Protein AF-X1HP23-F1 (afdb_monomer)

InterPro domains:
  IPR009019 K homology domain superfamily, prokaryotic type [SSF54814] (11-43)
  IPR009019 K homology domain superfamily, prokaryotic type [SSF54814] (58-124)
  IPR015946 K homology domain-like, alpha/beta [G3DSA:3.30.300.20] (1-47)
  IPR015946 K homology domain-like, alpha/beta [G3DSA:3.30.300.20] (55-132)
  IPR025249 Transcription factor NusA, first KH domain [PF13184] (58-130)
  IPR030842 Transcription factor NusA, prokaryotes [PTHR22648] (56-144)
  IPR058582 NusA-like, second KH domain [PF26594] (2-46)

Foldseek 3Di:
DAAEDEAEDADVVVVDVCCDDVSVNVVVVCVVVVHHYHYYYPVRVVVVVVPPPPDDPVRVLLVLLLVLQVCCVVQQKDFPDKDDDQLEEIETEIEGPVNPDWPQCSCCDPVSRSQVSSCVVRNYGYHYFYDDPDPVNRVCRVVVCVPPDPDDDDDPPPPPPD

Structure (mmCIF, N/CA/C/O backbone):
data_AF-X1HP23-F1
#
_entry.id   AF-X1HP23-F1
#
loop_
_atom_site.group_PDB
_atom_site.id
_atom_site.type_symbol
_atom_site.label_atom_id
_atom_site.label_alt_id
_atom_site.label_comp_id
_atom_site.label_asym_id
_atom_site.label_entity_id
_atom_site.label_seq_id
_atom_site.pdbx_PDB_ins_code
_atom_site.Cartn_x
_atom_site.Cartn_y
_atom_site.Cartn_z
_atom_site.occupancy
_atom_site.B_iso_or_equiv
_atom_site.auth_seq_id
_atom_site.auth_comp_id
_atom_site.auth_asym_id
_atom_site.auth_atom_id
_atom_site.pdbx_PDB_model_num
ATOM 1 N N . LYS A 1 1 ? -2.755 5.985 -23.320 1.00 62.72 1 LYS A N 1
ATOM 2 C CA . LYS A 1 1 ? -1.345 5.522 -23.242 1.00 62.72 1 LYS A CA 1
ATOM 3 C C . LYS A 1 1 ? -1.322 4.051 -23.648 1.00 62.72 1 LYS A C 1
ATOM 5 O O . LYS A 1 1 ? -2.156 3.321 -23.128 1.00 62.72 1 LYS A O 1
ATOM 10 N N . LYS A 1 2 ? -0.471 3.633 -24.596 1.00 74.56 2 LYS A N 1
ATOM 11 C CA . LYS A 1 2 ? -0.319 2.206 -24.937 1.00 74.56 2 LYS A CA 1
ATOM 12 C C . LYS A 1 2 ? 0.335 1.475 -23.760 1.00 74.56 2 LYS A C 1
ATOM 14 O O . LYS A 1 2 ? 1.172 2.063 -23.076 1.00 74.56 2 LYS A O 1
ATOM 19 N N . LYS A 1 3 ? -0.074 0.233 -23.492 1.00 85.31 3 LYS A N 1
ATOM 20 C CA . LYS A 1 3 ? 0.536 -0.601 -22.447 1.00 85.31 3 LYS A CA 1
ATOM 21 C C . LYS A 1 3 ? 1.886 -1.107 -22.962 1.00 85.31 3 LYS A C 1
ATOM 23 O O . LYS A 1 3 ? 1.945 -1.633 -24.072 1.00 85.31 3 LYS A O 1
ATOM 28 N N . LYS A 1 4 ? 2.947 -0.911 -22.175 1.00 90.31 4 LYS A N 1
ATOM 29 C CA . LYS A 1 4 ? 4.318 -1.282 -22.539 1.00 90.31 4 LYS A CA 1
ATOM 30 C C . LYS A 1 4 ? 4.614 -2.734 -22.153 1.00 90.31 4 LYS A C 1
ATOM 32 O O . LYS A 1 4 ? 4.218 -3.158 -21.066 1.00 90.31 4 LYS A O 1
ATOM 37 N N . VAL A 1 5 ? 5.266 -3.485 -23.037 1.00 91.75 5 VAL A N 1
ATOM 38 C CA . VAL A 1 5 ? 5.608 -4.904 -22.863 1.00 91.75 5 VAL A CA 1
ATOM 39 C C . VAL A 1 5 ? 7.042 -5.149 -23.321 1.00 91.75 5 VAL A C 1
ATOM 41 O O . VAL A 1 5 ? 7.430 -4.727 -24.406 1.00 91.75 5 VAL A O 1
ATOM 44 N N . ASN A 1 6 ? 7.804 -5.873 -22.502 1.00 91.31 6 ASN A N 1
ATOM 45 C CA . ASN A 1 6 ? 9.182 -6.250 -22.794 1.00 91.31 6 ASN A CA 1
ATOM 46 C C . ASN A 1 6 ? 9.242 -7.750 -23.120 1.00 91.31 6 ASN A C 1
ATOM 48 O O . ASN A 1 6 ? 8.771 -8.565 -22.324 1.00 91.31 6 ASN A O 1
ATOM 52 N N . ILE A 1 7 ? 9.820 -8.109 -24.264 1.00 92.56 7 ILE A N 1
ATOM 53 C CA . ILE A 1 7 ? 10.056 -9.495 -24.688 1.00 92.56 7 ILE A CA 1
ATOM 54 C C . ILE A 1 7 ? 11.542 -9.794 -24.513 1.00 92.56 7 ILE A C 1
ATOM 56 O O . ILE A 1 7 ? 12.379 -9.067 -25.042 1.00 92.56 7 ILE A O 1
ATOM 60 N N . VAL A 1 8 ? 11.866 -10.854 -23.773 1.00 92.69 8 VAL A N 1
ATOM 61 C CA . VAL A 1 8 ? 13.254 -11.254 -23.513 1.00 92.69 8 VAL A CA 1
ATOM 62 C C . VAL A 1 8 ? 13.644 -12.397 -24.446 1.00 92.69 8 VAL A C 1
ATOM 64 O O . VAL A 1 8 ? 12.920 -13.385 -24.542 1.00 92.69 8 VAL A O 1
ATOM 67 N N . VAL A 1 9 ? 14.782 -12.256 -25.121 1.00 94.06 9 VAL A N 1
ATOM 68 C CA . VAL A 1 9 ? 15.367 -13.253 -26.029 1.00 94.06 9 VAL A CA 1
ATOM 69 C C . VAL A 1 9 ? 16.774 -13.642 -25.577 1.00 94.06 9 VAL A C 1
ATOM 71 O O . VAL A 1 9 ? 17.428 -12.887 -24.858 1.00 94.06 9 VAL A O 1
ATOM 74 N N . GLU A 1 10 ? 17.243 -14.818 -25.994 1.00 91.88 10 GLU A N 1
ATOM 75 C CA . GLU A 1 10 ? 18.532 -15.377 -25.561 1.00 91.88 10 GLU A CA 1
ATOM 76 C C . GLU A 1 10 ? 19.720 -14.515 -26.009 1.00 91.88 10 GLU A C 1
ATOM 78 O O . GLU A 1 10 ? 20.579 -14.145 -25.205 1.00 91.88 10 GLU A O 1
ATOM 83 N N . ASP A 1 11 ? 19.727 -14.124 -27.280 1.00 92.56 11 ASP A N 1
ATOM 84 C CA . ASP A 1 11 ? 20.864 -13.488 -27.935 1.00 92.56 11 ASP A CA 1
ATOM 85 C C . ASP A 1 11 ? 20.444 -12.334 -28.874 1.00 92.56 11 ASP A C 1
ATOM 87 O O . ASP A 1 11 ? 19.263 -12.025 -29.068 1.00 92.56 11 ASP A O 1
ATOM 91 N N . ARG A 1 12 ? 21.439 -11.651 -29.455 1.00 90.44 12 ARG A N 1
ATOM 92 C CA . ARG A 1 12 ? 21.225 -10.492 -30.342 1.00 90.44 12 ARG A CA 1
ATOM 93 C C . ARG A 1 12 ? 20.698 -10.863 -31.731 1.00 90.44 12 ARG A C 1
ATOM 95 O O . ARG A 1 12 ? 20.060 -10.023 -32.361 1.00 90.44 12 ARG A O 1
ATOM 102 N N . GLU A 1 13 ? 20.959 -12.069 -32.218 1.00 92.31 13 GLU A N 1
ATOM 103 C CA . GLU A 1 13 ? 20.462 -12.556 -33.510 1.00 92.31 13 GLU A CA 1
ATOM 104 C C . GLU A 1 13 ? 18.958 -12.819 -33.423 1.00 92.31 13 GLU A C 1
ATOM 106 O O . GLU A 1 13 ? 18.186 -12.287 -34.225 1.00 92.31 13 GLU A O 1
ATOM 111 N N . SER A 1 14 ? 18.533 -13.522 -32.371 1.00 92.06 14 SER A N 1
ATOM 112 C CA . SER A 1 14 ? 17.128 -13.714 -32.009 1.00 92.06 14 SER A CA 1
ATOM 113 C C . SER A 1 14 ? 16.401 -12.371 -31.866 1.00 92.06 14 SER A C 1
ATOM 115 O O . SER A 1 14 ? 15.287 -12.201 -32.372 1.00 92.06 14 SER A O 1
ATOM 117 N N . ALA A 1 15 ? 17.057 -11.372 -31.259 1.00 91.31 15 ALA A N 1
ATOM 118 C CA . ALA A 1 15 ? 16.520 -10.014 -31.173 1.00 91.31 15 ALA A CA 1
ATOM 119 C C . ALA A 1 15 ? 16.344 -9.374 -32.558 1.00 91.31 15 ALA A C 1
ATOM 121 O O . ALA A 1 15 ? 15.285 -8.822 -32.850 1.00 91.31 15 ALA A O 1
ATOM 122 N N . ALA A 1 16 ? 17.349 -9.464 -33.432 1.00 92.12 16 ALA A N 1
ATOM 123 C CA . ALA A 1 16 ? 17.309 -8.871 -34.767 1.00 92.12 16 ALA A CA 1
ATOM 124 C C . ALA A 1 16 ? 16.202 -9.474 -35.649 1.00 92.12 16 ALA A C 1
ATOM 126 O O . ALA A 1 16 ? 15.495 -8.734 -36.339 1.00 92.12 16 ALA A O 1
ATOM 127 N N . ILE A 1 17 ? 16.010 -10.796 -35.590 1.00 93.69 17 ILE A N 1
ATOM 128 C CA . ILE A 1 17 ? 14.937 -11.499 -36.310 1.00 93.69 17 ILE A CA 1
ATOM 129 C C . ILE A 1 17 ? 13.565 -11.024 -35.815 1.00 93.69 17 ILE A C 1
ATOM 131 O O . ILE A 1 17 ? 12.688 -10.687 -36.617 1.00 93.69 17 ILE A O 1
ATOM 135 N N . ALA A 1 18 ? 13.388 -10.942 -34.496 1.00 91.00 18 ALA A N 1
ATOM 136 C CA . ALA A 1 18 ? 12.131 -10.528 -33.885 1.00 91.00 18 ALA A CA 1
ATOM 137 C C . ALA A 1 18 ? 11.816 -9.032 -34.116 1.00 91.00 18 ALA A C 1
ATOM 139 O O . ALA A 1 18 ? 10.664 -8.683 -34.379 1.00 91.00 18 ALA A O 1
ATOM 140 N N . ILE A 1 19 ? 12.826 -8.151 -34.111 1.00 93.38 19 ILE A N 1
ATOM 141 C CA . ILE A 1 19 ? 12.693 -6.728 -34.483 1.00 93.38 19 ILE A CA 1
ATOM 142 C C . ILE A 1 19 ? 12.304 -6.598 -35.966 1.00 93.38 19 ILE A C 1
ATOM 144 O O . ILE A 1 19 ? 11.442 -5.789 -36.336 1.00 93.38 19 ILE A O 1
ATOM 148 N N . GLY A 1 20 ? 12.918 -7.423 -36.816 1.00 90.75 20 GLY A N 1
ATOM 149 C CA . GLY A 1 20 ? 12.776 -7.387 -38.266 1.00 90.75 20 GLY A CA 1
ATOM 150 C C . GLY A 1 20 ? 13.517 -6.211 -38.909 1.00 90.75 20 GLY A C 1
ATOM 151 O O . GLY A 1 20 ? 13.976 -5.272 -38.253 1.00 90.75 20 GLY A O 1
ATOM 152 N N . SER A 1 21 ? 13.618 -6.222 -40.238 1.00 91.50 21 SER A N 1
ATOM 153 C CA . SER A 1 21 ? 14.269 -5.142 -40.987 1.00 91.50 21 SER A CA 1
ATOM 154 C C . SER A 1 21 ? 13.610 -3.794 -40.677 1.00 91.50 21 SER A C 1
ATOM 156 O O . SER A 1 21 ? 12.406 -3.638 -40.881 1.00 91.50 21 SER A O 1
ATOM 158 N N . LYS A 1 22 ? 14.388 -2.818 -40.193 1.00 88.12 22 LYS A N 1
ATOM 159 C CA . LYS A 1 22 ? 13.906 -1.478 -39.799 1.00 88.12 22 LYS A CA 1
ATOM 160 C C . LYS A 1 22 ? 12.791 -1.485 -38.733 1.00 88.12 22 LYS A C 1
ATOM 162 O O . LYS A 1 22 ? 12.013 -0.535 -38.672 1.00 88.12 22 LYS A O 1
ATOM 167 N N . GLY A 1 23 ? 12.675 -2.539 -37.919 1.00 89.38 23 GLY A N 1
ATOM 168 C CA . GLY A 1 23 ? 11.642 -2.620 -36.878 1.00 89.38 23 GLY A CA 1
ATOM 169 C C . GLY A 1 23 ? 10.225 -2.867 -37.407 1.00 89.38 23 GLY A C 1
ATOM 170 O O . GLY A 1 23 ? 9.250 -2.613 -36.697 1.00 89.38 23 GLY A O 1
ATOM 171 N N . ILE A 1 24 ? 10.080 -3.316 -38.662 1.00 94.12 24 ILE A N 1
ATOM 172 C CA . ILE A 1 24 ? 8.769 -3.524 -39.300 1.00 94.12 24 ILE A CA 1
ATOM 173 C C . ILE A 1 24 ? 7.932 -4.547 -38.525 1.00 94.12 24 ILE A C 1
ATOM 175 O O . ILE A 1 24 ? 6.740 -4.312 -38.327 1.00 94.12 24 ILE A O 1
ATOM 179 N N . ASN A 1 25 ? 8.546 -5.628 -38.036 1.00 92.62 25 ASN A N 1
ATOM 180 C CA . ASN A 1 25 ? 7.824 -6.658 -37.291 1.00 92.62 25 ASN A CA 1
ATOM 181 C C . ASN A 1 25 ? 7.227 -6.072 -36.006 1.00 92.62 25 ASN A C 1
ATOM 183 O O . ASN A 1 25 ? 6.029 -6.213 -35.773 1.00 92.62 25 ASN A O 1
ATOM 187 N N . ILE A 1 26 ? 8.004 -5.299 -35.239 1.00 94.12 26 ILE A N 1
ATOM 188 C CA . ILE A 1 26 ? 7.500 -4.601 -34.043 1.00 94.12 26 ILE A CA 1
ATOM 189 C C . ILE A 1 26 ? 6.369 -3.636 -34.402 1.00 94.12 26 ILE A C 1
ATOM 191 O O . ILE A 1 26 ? 5.348 -3.599 -33.715 1.00 94.12 26 ILE A O 1
ATOM 195 N N . LYS A 1 27 ? 6.520 -2.861 -35.483 1.00 92.69 27 LYS A N 1
ATOM 196 C CA . LYS A 1 27 ? 5.517 -1.870 -35.894 1.00 92.69 27 LYS A CA 1
ATOM 197 C C . LYS A 1 27 ? 4.175 -2.522 -36.229 1.00 92.69 27 LYS A C 1
ATOM 199 O O . LYS A 1 27 ? 3.141 -2.031 -35.779 1.00 92.69 27 LYS A O 1
ATOM 204 N N . LEU A 1 28 ? 4.194 -3.624 -36.978 1.00 94.31 28 LEU A N 1
ATOM 205 C CA . LEU A 1 28 ? 2.990 -4.379 -37.333 1.00 94.31 28 LEU A CA 1
ATOM 206 C C . LEU A 1 28 ? 2.345 -5.006 -36.093 1.00 94.31 28 LEU A C 1
ATOM 208 O O . LEU A 1 28 ? 1.144 -4.845 -35.875 1.00 94.31 28 LEU A O 1
ATOM 212 N N . VAL A 1 29 ? 3.137 -5.642 -35.226 1.00 94.75 29 VAL A N 1
ATOM 213 C CA . VAL A 1 29 ? 2.616 -6.246 -33.991 1.00 94.75 29 VAL A CA 1
ATOM 214 C C . VAL A 1 29 ? 2.050 -5.174 -33.051 1.00 94.75 29 VAL A C 1
ATOM 216 O O . VAL A 1 29 ? 0.983 -5.375 -32.473 1.00 94.75 29 VAL A O 1
ATOM 219 N N . SER A 1 30 ? 2.679 -3.999 -32.943 1.00 94.81 30 SER A N 1
ATOM 220 C CA . SER A 1 30 ? 2.161 -2.861 -32.165 1.00 94.81 30 SER A CA 1
ATOM 221 C C . SER A 1 30 ? 0.823 -2.336 -32.698 1.00 94.81 30 SER A C 1
ATOM 223 O O . SER A 1 30 ? -0.027 -1.907 -31.916 1.00 94.81 30 SER A O 1
ATOM 225 N N . GLN A 1 31 ? 0.610 -2.357 -34.018 1.00 93.06 31 GLN A N 1
ATOM 226 C CA . GLN A 1 31 ? -0.668 -1.969 -34.627 1.00 93.06 31 GLN A CA 1
ATOM 227 C C . GLN A 1 31 ? -1.770 -2.994 -34.349 1.00 93.06 31 GLN A C 1
ATOM 229 O O . GLN A 1 31 ? -2.886 -2.597 -34.029 1.00 93.06 31 GLN A O 1
ATOM 234 N N . ILE A 1 32 ? -1.449 -4.289 -34.420 1.00 95.19 32 ILE A N 1
ATOM 235 C CA . ILE A 1 32 ? -2.405 -5.380 -34.182 1.00 95.19 32 ILE A CA 1
ATOM 236 C C . ILE A 1 32 ? -2.788 -5.468 -32.700 1.00 95.19 32 ILE A C 1
ATOM 238 O O . ILE A 1 32 ? -3.957 -5.618 -32.362 1.00 95.19 32 ILE A O 1
ATOM 242 N N . THR A 1 33 ? -1.804 -5.375 -31.807 1.00 93.12 33 THR A N 1
ATOM 243 C CA . THR A 1 33 ? -2.003 -5.594 -30.365 1.00 93.12 33 THR A CA 1
ATOM 244 C C . THR A 1 33 ? -2.331 -4.317 -29.595 1.00 93.12 33 THR A C 1
ATOM 246 O O . THR A 1 33 ? -2.808 -4.380 -28.465 1.00 93.12 33 THR A O 1
ATOM 249 N N . GLY A 1 34 ? -2.045 -3.144 -30.168 1.00 93.00 34 GLY A N 1
ATOM 250 C CA . GLY A 1 34 ? -2.149 -1.862 -29.469 1.00 93.00 34 GLY A CA 1
ATOM 251 C C . GLY A 1 34 ? -1.094 -1.658 -28.372 1.00 93.00 34 GLY A C 1
ATOM 252 O O . GLY A 1 34 ? -1.196 -0.699 -27.602 1.00 93.00 34 GLY A O 1
ATOM 253 N N . LEU A 1 35 ? -0.087 -2.531 -28.288 1.00 93.25 35 LEU A N 1
ATOM 254 C CA . LEU A 1 35 ? 0.967 -2.495 -27.273 1.00 93.25 35 LEU A CA 1
ATOM 255 C C . LEU A 1 35 ? 2.199 -1.731 -27.764 1.00 93.25 35 LEU A C 1
ATOM 257 O O . LEU A 1 35 ? 2.421 -1.573 -28.966 1.00 93.25 35 LEU A O 1
ATOM 261 N N . ASP A 1 36 ? 2.992 -1.245 -26.818 1.00 90.88 36 ASP A N 1
ATOM 262 C CA . ASP A 1 36 ? 4.334 -0.717 -27.067 1.00 90.88 36 ASP A CA 1
ATOM 263 C C . ASP A 1 36 ? 5.349 -1.807 -26.699 1.00 90.88 36 ASP A C 1
ATOM 265 O O . ASP A 1 36 ? 5.359 -2.250 -25.551 1.00 90.88 36 ASP A O 1
ATOM 269 N N . ILE A 1 37 ? 6.099 -2.322 -27.676 1.00 93.12 37 ILE A N 1
ATOM 270 C CA . ILE A 1 37 ? 6.844 -3.586 -27.556 1.00 93.12 37 ILE A CA 1
ATOM 271 C C . ILE A 1 37 ? 8.339 -3.318 -27.698 1.00 93.12 37 ILE A C 1
ATOM 273 O O . ILE A 1 37 ? 8.777 -2.877 -28.758 1.00 93.12 37 ILE A O 1
ATOM 277 N N . ASP A 1 38 ? 9.103 -3.666 -26.664 1.00 91.75 38 ASP A N 1
ATOM 278 C CA . ASP A 1 38 ? 10.568 -3.647 -26.669 1.00 91.75 38 ASP A CA 1
ATOM 279 C C . ASP A 1 38 ? 11.116 -5.081 -26.614 1.00 91.75 38 ASP A C 1
ATOM 281 O O . ASP A 1 38 ? 10.656 -5.901 -25.816 1.00 91.75 38 ASP A O 1
ATOM 285 N N . ILE A 1 39 ? 12.113 -5.388 -27.449 1.00 92.19 39 ILE A N 1
ATOM 286 C CA . ILE A 1 39 ? 12.828 -6.673 -27.435 1.00 92.19 39 ILE A CA 1
ATOM 287 C C . ILE A 1 39 ? 14.182 -6.468 -26.756 1.00 92.19 39 ILE A C 1
ATOM 289 O 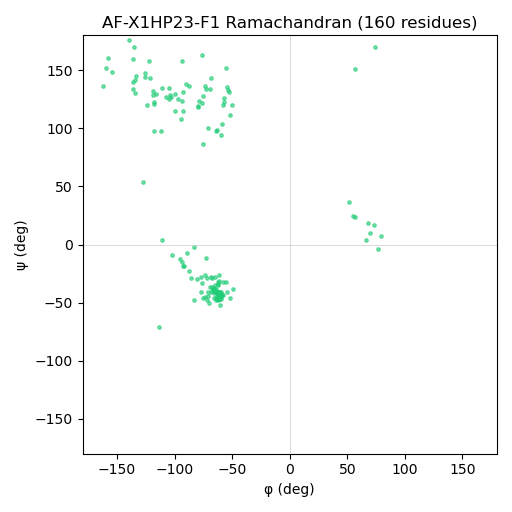O . ILE A 1 39 ? 14.948 -5.587 -27.144 1.00 92.19 39 ILE A O 1
ATOM 293 N N . LEU A 1 40 ? 14.468 -7.285 -25.748 1.00 92.44 40 LEU A N 1
ATOM 294 C CA . LEU A 1 40 ? 15.661 -7.214 -24.910 1.00 92.44 40 LEU A CA 1
ATOM 295 C C . LEU A 1 40 ? 16.371 -8.562 -24.916 1.00 92.44 40 LEU A C 1
ATOM 297 O O . LEU A 1 40 ? 15.718 -9.600 -24.878 1.00 92.44 40 LEU A O 1
ATOM 301 N N . THR A 1 41 ? 17.699 -8.572 -24.889 1.00 92.81 41 THR A N 1
ATOM 302 C CA . THR A 1 41 ? 18.427 -9.811 -24.583 1.00 92.81 41 THR A CA 1
ATOM 303 C C . THR A 1 41 ? 18.371 -10.126 -23.087 1.00 92.81 41 THR A C 1
ATOM 305 O O . THR A 1 41 ? 18.105 -9.235 -22.277 1.00 92.81 41 THR A O 1
ATOM 308 N N . VAL A 1 42 ? 18.674 -11.368 -22.693 1.00 89.88 42 VAL A N 1
ATOM 309 C CA . VAL A 1 42 ? 18.750 -11.767 -21.271 1.00 89.88 42 VAL A CA 1
ATOM 310 C C . VAL A 1 42 ? 19.658 -10.823 -20.480 1.00 89.88 42 VAL A C 1
ATOM 312 O O . VAL A 1 42 ? 19.241 -10.301 -19.451 1.00 89.88 42 VAL A O 1
ATOM 315 N N . GLY A 1 43 ? 20.843 -10.499 -21.010 1.00 87.38 43 GLY A N 1
ATOM 316 C CA . GLY A 1 43 ? 21.767 -9.560 -20.362 1.00 87.38 43 GLY A CA 1
ATOM 317 C C . GLY A 1 43 ? 21.195 -8.144 -20.215 1.00 87.38 43 GLY A C 1
ATOM 318 O O . GLY A 1 43 ? 21.281 -7.550 -19.146 1.00 87.38 43 GLY A O 1
ATOM 319 N N . GLN A 1 44 ? 20.526 -7.619 -21.249 1.00 85.00 44 GLN A N 1
ATOM 320 C CA . GLN A 1 44 ? 19.870 -6.306 -21.167 1.00 85.00 44 GLN A CA 1
ATOM 321 C C . GLN A 1 44 ? 18.705 -6.304 -20.168 1.00 85.00 44 GLN A C 1
ATOM 323 O O . GLN A 1 44 ? 18.502 -5.320 -19.459 1.00 85.00 44 GLN A O 1
ATOM 328 N N . ALA A 1 45 ? 17.944 -7.396 -20.094 1.00 83.75 45 ALA A N 1
ATOM 329 C CA . ALA A 1 45 ? 16.859 -7.551 -19.134 1.00 83.75 45 ALA A CA 1
ATOM 330 C C . ALA A 1 45 ? 17.382 -7.631 -17.690 1.00 83.75 45 ALA A C 1
ATOM 332 O O . ALA A 1 45 ? 16.783 -7.041 -16.791 1.00 83.75 45 ALA A O 1
ATOM 333 N N . GLU A 1 46 ? 18.509 -8.306 -17.461 1.00 81.69 46 GLU A N 1
ATOM 334 C CA . GLU A 1 46 ? 19.181 -8.356 -16.159 1.00 81.69 46 GLU A CA 1
ATOM 335 C C . GLU A 1 46 ? 19.726 -6.993 -15.731 1.00 81.69 46 GLU A C 1
ATOM 337 O O . GLU A 1 46 ? 19.558 -6.601 -14.576 1.00 81.69 46 GLU A O 1
ATOM 342 N N . ASP A 1 47 ? 20.328 -6.239 -16.648 1.00 79.94 47 ASP A N 1
ATOM 343 C CA . ASP A 1 47 ? 20.832 -4.898 -16.349 1.00 79.94 47 ASP A CA 1
ATOM 344 C C . ASP A 1 47 ? 19.695 -3.915 -16.048 1.00 79.94 47 ASP A C 1
ATOM 346 O O . ASP A 1 47 ? 19.781 -3.139 -15.096 1.00 79.94 47 ASP A O 1
ATOM 350 N N . LEU A 1 48 ? 18.575 -4.013 -16.771 1.00 69.38 48 LEU A N 1
ATOM 351 C CA . LEU A 1 48 ? 17.356 -3.267 -16.445 1.00 69.38 48 LEU A CA 1
ATOM 352 C C . LEU A 1 48 ? 16.744 -3.691 -15.106 1.00 69.38 48 LEU A C 1
ATOM 354 O O . LEU A 1 48 ? 16.105 -2.876 -14.452 1.00 69.38 48 LEU A O 1
ATOM 358 N N . LYS A 1 49 ? 16.945 -4.941 -14.680 1.00 67.75 49 LYS A N 1
ATOM 359 C CA . LYS A 1 49 ? 16.480 -5.442 -13.381 1.00 67.75 49 LYS A CA 1
ATOM 360 C C . LYS A 1 49 ? 17.359 -4.966 -12.219 1.00 67.75 49 LYS A C 1
ATOM 362 O O . LYS A 1 49 ? 16.857 -4.837 -11.107 1.00 67.75 49 LYS A O 1
ATOM 367 N N . LYS A 1 50 ? 18.650 -4.697 -12.462 1.00 62.47 50 LYS A N 1
ATOM 368 C CA . LYS A 1 50 ? 19.572 -4.101 -11.471 1.00 62.47 50 LYS A CA 1
ATOM 369 C C . LYS A 1 50 ? 19.272 -2.629 -11.212 1.00 62.47 50 LYS A C 1
ATOM 371 O O . LYS A 1 50 ? 19.530 -2.135 -10.117 1.00 62.47 50 LYS A O 1
ATOM 376 N N . ILE A 1 51 ? 18.725 -1.934 -12.204 1.00 62.78 51 ILE A N 1
ATOM 377 C CA . ILE A 1 51 ? 18.123 -0.622 -12.001 1.00 62.78 51 ILE A CA 1
ATOM 378 C C . ILE A 1 51 ? 16.776 -0.889 -11.325 1.00 62.78 51 ILE A C 1
ATOM 380 O O . ILE A 1 51 ? 15.767 -1.059 -12.005 1.00 62.78 51 ILE A O 1
ATOM 384 N N . GLU A 1 52 ? 16.757 -0.992 -9.989 1.00 57.28 52 GLU A N 1
ATOM 385 C CA . GLU A 1 52 ? 15.485 -1.010 -9.262 1.00 57.28 52 GLU A CA 1
ATOM 386 C C . GLU A 1 52 ? 14.667 0.186 -9.770 1.00 57.28 52 GLU A C 1
ATOM 388 O O . GLU A 1 52 ? 15.161 1.320 -9.710 1.00 57.28 52 GLU A O 1
ATOM 393 N N . PRO A 1 5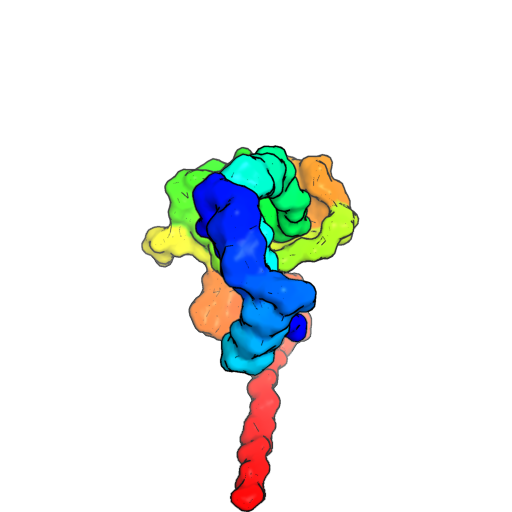3 ? 13.466 -0.034 -10.342 1.00 61.19 53 PRO A N 1
ATOM 394 C CA . PRO A 1 53 ? 12.657 1.076 -10.808 1.00 61.19 53 PRO A CA 1
ATOM 395 C C . PRO A 1 53 ? 12.480 2.029 -9.632 1.00 61.19 53 PRO A C 1
ATOM 397 O O . PRO A 1 53 ? 12.251 1.584 -8.505 1.00 61.19 53 PRO A O 1
ATOM 400 N N . ALA A 1 54 ? 12.631 3.333 -9.883 1.00 65.69 54 ALA A N 1
ATOM 401 C CA . ALA A 1 54 ? 12.371 4.334 -8.863 1.00 65.69 54 ALA A CA 1
ATOM 402 C C . ALA A 1 54 ? 10.979 4.052 -8.291 1.00 65.69 54 ALA A C 1
ATOM 404 O O . ALA A 1 54 ? 9.984 4.148 -9.014 1.00 65.69 54 ALA A O 1
ATOM 405 N N . LYS A 1 55 ? 10.940 3.612 -7.029 1.00 77.56 55 LYS A N 1
ATOM 406 C CA . LYS A 1 55 ? 9.700 3.233 -6.357 1.00 77.56 55 LYS A CA 1
ATOM 407 C C . LYS A 1 55 ? 8.734 4.398 -6.472 1.00 77.56 55 LYS A C 1
ATOM 409 O O . LYS A 1 55 ? 9.109 5.550 -6.229 1.00 77.56 55 LYS A O 1
ATOM 414 N N . SER A 1 56 ? 7.504 4.092 -6.855 1.00 85.50 56 SER A N 1
ATOM 415 C CA . SER A 1 56 ? 6.440 5.088 -6.858 1.00 85.50 56 SER A CA 1
ATOM 416 C C . SER A 1 56 ? 6.310 5.717 -5.462 1.00 85.50 56 SER A C 1
ATOM 418 O O . SER A 1 56 ? 6.634 5.075 -4.452 1.00 85.50 56 SER A O 1
ATOM 420 N N . PRO A 1 57 ? 5.848 6.974 -5.362 1.00 86.88 57 PRO A N 1
ATOM 421 C CA . PRO A 1 57 ? 5.589 7.604 -4.071 1.00 86.88 57 PRO A CA 1
ATOM 422 C C . PRO A 1 57 ? 4.747 6.725 -3.131 1.00 86.88 57 PRO A C 1
ATOM 424 O O . PRO A 1 57 ? 5.030 6.658 -1.929 1.00 86.88 57 PRO A O 1
ATOM 427 N N . GLU A 1 58 ? 3.759 6.016 -3.677 1.00 90.19 58 GLU A N 1
ATOM 428 C CA . GLU A 1 58 ? 2.881 5.085 -2.969 1.00 90.19 58 GLU A CA 1
ATOM 429 C C . GLU A 1 58 ? 3.628 3.837 -2.482 1.00 90.19 58 GLU A C 1
ATOM 431 O O . GLU A 1 58 ? 3.434 3.413 -1.345 1.00 90.19 58 GLU A O 1
ATOM 436 N N . GLU A 1 59 ? 4.535 3.266 -3.279 1.00 91.12 59 GLU A N 1
ATOM 437 C CA . GLU A 1 59 ? 5.367 2.135 -2.842 1.00 91.12 59 GLU A CA 1
ATOM 438 C C . GLU A 1 59 ? 6.300 2.519 -1.694 1.00 91.12 59 GLU A C 1
ATOM 440 O O . GLU A 1 59 ? 6.441 1.756 -0.736 1.00 91.12 59 GLU A O 1
ATOM 445 N N . LEU A 1 60 ? 6.893 3.715 -1.749 1.00 91.69 60 LEU A N 1
ATOM 446 C CA . LEU A 1 60 ? 7.710 4.237 -0.652 1.00 91.69 60 LEU A CA 1
ATOM 447 C C . LEU A 1 60 ? 6.881 4.415 0.625 1.00 91.69 60 LEU A C 1
ATOM 449 O O . LEU A 1 60 ? 7.327 4.038 1.708 1.00 91.69 60 LEU A O 1
ATOM 453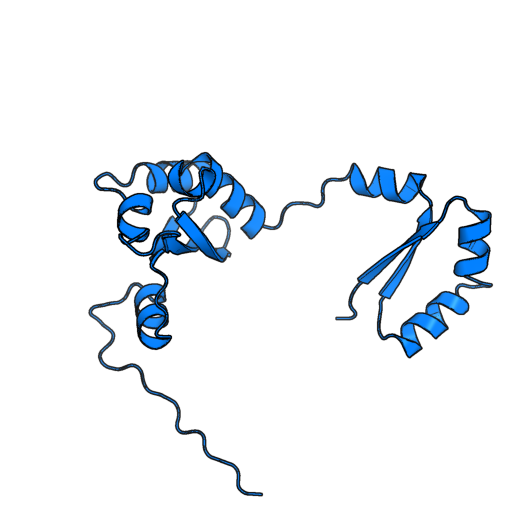 N N . LEU A 1 61 ? 5.657 4.936 0.502 1.00 94.25 61 LEU A N 1
ATOM 454 C CA . LEU A 1 61 ? 4.732 5.052 1.631 1.00 94.25 61 LEU A CA 1
ATOM 455 C C . LEU A 1 61 ? 4.369 3.680 2.194 1.00 94.25 61 LEU A C 1
ATOM 457 O O . LEU A 1 61 ? 4.414 3.480 3.404 1.00 94.25 61 LEU A O 1
ATOM 461 N N . LYS A 1 62 ? 4.029 2.723 1.328 1.00 94.50 62 LYS A N 1
ATOM 462 C CA . LYS A 1 62 ? 3.685 1.358 1.728 1.00 94.50 62 LYS A CA 1
ATOM 463 C C . LYS A 1 62 ? 4.823 0.703 2.503 1.00 94.50 62 LYS A C 1
ATOM 465 O O . LYS A 1 62 ? 4.568 0.084 3.533 1.00 94.50 62 LYS A O 1
ATOM 470 N N . GLN A 1 63 ? 6.063 0.864 2.045 1.00 93.50 63 GLN A N 1
ATOM 471 C CA . GLN A 1 63 ? 7.239 0.351 2.748 1.00 93.50 63 GLN A CA 1
ATOM 472 C C . GLN A 1 63 ? 7.405 0.989 4.128 1.00 93.50 63 GLN A C 1
ATOM 474 O O . GLN A 1 63 ? 7.538 0.253 5.104 1.00 93.50 63 GLN A O 1
ATOM 479 N N . ALA A 1 64 ? 7.311 2.317 4.224 1.00 93.44 64 ALA A N 1
ATOM 480 C CA . ALA A 1 64 ? 7.387 3.015 5.506 1.00 93.44 64 ALA A CA 1
ATOM 481 C C . ALA A 1 64 ? 6.280 2.549 6.470 1.00 93.44 64 ALA A C 1
ATOM 483 O O . ALA A 1 64 ? 6.538 2.261 7.636 1.00 93.44 64 ALA A O 1
ATOM 484 N N . VAL A 1 65 ? 5.043 2.387 5.987 1.00 94.19 65 VAL A N 1
ATOM 485 C CA . VAL A 1 65 ? 3.920 1.891 6.802 1.00 94.19 65 VAL A CA 1
ATOM 486 C C . VAL A 1 65 ? 4.182 0.477 7.322 1.00 94.19 65 VAL A C 1
ATOM 488 O O . VAL A 1 65 ? 3.971 0.229 8.505 1.00 94.19 65 VAL A O 1
ATOM 491 N N . ILE A 1 66 ? 4.670 -0.434 6.475 1.00 94.06 66 ILE A N 1
ATOM 492 C CA . ILE A 1 66 ? 5.016 -1.808 6.877 1.00 94.06 66 ILE A CA 1
ATOM 493 C C . ILE A 1 66 ? 6.131 -1.805 7.929 1.00 94.06 66 ILE A C 1
ATOM 495 O O . ILE A 1 66 ? 6.055 -2.543 8.905 1.00 94.06 66 ILE A O 1
ATOM 499 N N . GLN A 1 67 ? 7.153 -0.966 7.753 1.00 92.62 67 GLN A N 1
ATOM 500 C CA . GLN A 1 67 ? 8.264 -0.862 8.701 1.00 92.62 67 GLN A CA 1
ATOM 501 C C . GLN A 1 67 ? 7.822 -0.304 10.053 1.00 92.62 67 GLN A C 1
ATOM 503 O O . GLN A 1 67 ? 8.290 -0.772 11.089 1.00 92.62 67 GLN A O 1
ATOM 508 N N . GLN A 1 68 ? 6.919 0.680 10.052 1.00 92.44 68 GLN A N 1
ATOM 509 C CA . GLN A 1 68 ? 6.505 1.340 11.282 1.00 92.44 68 GLN A CA 1
ATOM 510 C C . GLN A 1 68 ? 5.342 0.659 11.994 1.00 92.44 68 GLN A C 1
ATOM 512 O O . GLN A 1 68 ? 5.213 0.870 13.196 1.00 92.44 68 GLN A O 1
ATOM 517 N N . ILE A 1 69 ? 4.502 -0.127 11.312 1.00 91.69 69 ILE A N 1
ATOM 518 C CA . ILE A 1 69 ? 3.307 -0.767 11.889 1.00 91.69 69 ILE A CA 1
ATOM 519 C C . ILE A 1 69 ? 3.444 -2.297 11.809 1.00 91.69 69 ILE A C 1
ATOM 521 O O . ILE A 1 69 ? 3.130 -2.888 10.769 1.00 91.69 69 ILE A O 1
ATOM 525 N N . PRO A 1 70 ? 3.871 -2.962 12.902 1.00 90.44 70 PRO A N 1
ATOM 526 C CA . PRO A 1 70 ? 4.057 -4.414 12.942 1.00 90.44 70 PRO A CA 1
ATOM 527 C C . PRO A 1 70 ? 2.809 -5.212 12.551 1.00 90.44 70 PRO A C 1
ATOM 529 O O . PRO A 1 70 ? 2.913 -6.278 11.952 1.00 90.44 70 PRO A O 1
ATOM 532 N N . GLU A 1 71 ? 1.616 -4.703 12.850 1.00 91.31 71 GLU A N 1
ATOM 533 C CA . GLU A 1 71 ? 0.341 -5.343 12.522 1.00 91.31 71 GLU A CA 1
ATOM 534 C C . GLU A 1 71 ? 0.074 -5.380 11.014 1.00 91.31 71 GLU A C 1
ATOM 536 O O . GLU A 1 71 ? -0.587 -6.301 10.534 1.00 91.31 71 GLU A O 1
ATOM 541 N N . VAL A 1 72 ? 0.611 -4.415 10.259 1.00 92.81 72 VAL A N 1
ATOM 542 C CA . VAL A 1 72 ? 0.579 -4.435 8.790 1.00 92.81 72 VAL A CA 1
ATOM 543 C C . VAL A 1 72 ? 1.633 -5.405 8.256 1.00 92.81 72 VAL A C 1
ATOM 545 O O . VAL A 1 72 ? 1.347 -6.171 7.339 1.00 92.81 72 VAL A O 1
ATOM 548 N N . ALA A 1 73 ? 2.830 -5.428 8.852 1.00 93.06 73 ALA A N 1
ATOM 549 C CA . ALA A 1 73 ? 3.893 -6.358 8.463 1.00 93.06 73 ALA A CA 1
ATOM 550 C C . ALA A 1 73 ? 3.507 -7.832 8.671 1.00 93.06 73 ALA A C 1
ATOM 552 O O . ALA A 1 73 ? 3.772 -8.668 7.811 1.00 93.06 73 ALA A O 1
ATOM 553 N N . ASN A 1 74 ? 2.835 -8.137 9.783 1.00 92.19 74 ASN A N 1
ATOM 554 C CA . ASN A 1 74 ? 2.400 -9.489 10.134 1.00 92.19 74 ASN A CA 1
ATOM 555 C C . ASN A 1 74 ? 1.077 -9.895 9.458 1.00 92.19 74 ASN A C 1
ATOM 557 O O . ASN A 1 74 ? 0.615 -11.018 9.644 1.00 92.19 74 ASN A O 1
ATOM 561 N N . GLY A 1 75 ? 0.453 -8.994 8.689 1.00 90.62 75 GLY A N 1
ATOM 562 C CA . GLY A 1 75 ? -0.770 -9.270 7.932 1.00 90.62 75 GLY A CA 1
ATOM 563 C C . GLY A 1 75 ? -2.071 -9.236 8.741 1.00 90.62 75 GLY A C 1
ATOM 564 O O . GLY A 1 75 ? -3.128 -9.548 8.198 1.00 90.62 75 GLY A O 1
ATOM 565 N N . THR A 1 76 ? -2.041 -8.825 10.011 1.00 91.56 76 THR A N 1
ATOM 566 C CA . THR A 1 76 ? -3.256 -8.615 10.821 1.00 91.56 76 THR A CA 1
ATOM 567 C C . THR A 1 76 ? -4.106 -7.472 10.258 1.00 91.56 76 THR A C 1
ATOM 569 O O . THR A 1 76 ? -5.338 -7.530 10.283 1.00 91.56 76 THR A O 1
ATOM 572 N N . ILE A 1 77 ? -3.448 -6.444 9.714 1.00 92.88 77 ILE A N 1
ATOM 573 C CA . ILE A 1 77 ? -4.068 -5.307 9.031 1.00 92.88 77 ILE A CA 1
ATOM 574 C C . ILE A 1 77 ? -3.633 -5.307 7.566 1.00 92.88 77 ILE A C 1
ATOM 576 O O . ILE A 1 77 ? -2.448 -5.363 7.251 1.00 92.88 77 ILE A O 1
ATOM 580 N N . THR A 1 78 ? -4.601 -5.202 6.662 1.00 92.88 78 THR A N 1
ATOM 581 C CA . THR A 1 78 ? -4.376 -5.116 5.218 1.00 92.88 78 THR A CA 1
ATOM 582 C C . THR A 1 78 ? -4.600 -3.686 4.734 1.00 92.88 78 THR A C 1
ATOM 584 O O . THR A 1 78 ? -5.598 -3.054 5.079 1.00 92.88 78 THR A O 1
ATOM 587 N N . ILE A 1 79 ? -3.686 -3.179 3.905 1.00 94.44 79 ILE A N 1
ATOM 588 C CA . ILE A 1 79 ? -3.866 -1.916 3.177 1.00 94.44 79 ILE A CA 1
ATOM 589 C C . ILE A 1 79 ? -4.744 -2.202 1.958 1.00 94.44 79 ILE A C 1
ATOM 591 O O . ILE A 1 79 ? -4.355 -2.990 1.096 1.00 94.44 79 ILE A O 1
ATOM 595 N N . VAL A 1 80 ? -5.912 -1.567 1.895 1.00 93.31 80 VAL A N 1
ATOM 596 C CA . VAL A 1 80 ? -6.856 -1.706 0.777 1.00 93.31 80 VAL A CA 1
ATOM 597 C C . VAL A 1 80 ? -6.463 -0.780 -0.365 1.00 93.31 80 VAL A C 1
ATOM 599 O O . VAL A 1 80 ? -6.405 -1.207 -1.513 1.00 93.31 80 VAL A O 1
ATOM 602 N N . ASP A 1 81 ? -6.184 0.480 -0.041 1.00 93.06 81 ASP A N 1
ATOM 603 C CA . ASP A 1 81 ? -5.828 1.503 -1.017 1.00 93.06 81 ASP A CA 1
ATOM 604 C C . ASP A 1 81 ? -5.048 2.637 -0.339 1.00 93.06 81 ASP A C 1
ATOM 606 O O . ASP A 1 81 ? -5.084 2.797 0.888 1.00 93.06 81 ASP A O 1
ATOM 610 N N . MET A 1 82 ? -4.315 3.419 -1.125 1.00 94.75 82 MET A N 1
ATOM 611 C CA . MET A 1 82 ? -3.569 4.568 -0.632 1.00 94.75 82 MET A CA 1
ATOM 612 C C . MET A 1 82 ? -3.336 5.616 -1.710 1.00 94.75 82 MET A C 1
ATOM 614 O O . MET A 1 82 ? -3.147 5.315 -2.882 1.00 94.75 82 MET A O 1
ATOM 618 N N . VAL A 1 83 ? -3.279 6.865 -1.266 1.00 94.50 83 VAL A N 1
ATOM 619 C CA . VAL A 1 83 ? -2.935 8.012 -2.102 1.00 94.50 83 VAL A CA 1
ATOM 620 C C . VAL A 1 83 ? -1.967 8.910 -1.349 1.00 94.50 83 VAL A C 1
ATOM 622 O O . VAL A 1 83 ? -2.117 9.122 -0.138 1.00 94.50 83 VAL A O 1
ATOM 625 N N . ARG A 1 84 ? -0.980 9.441 -2.071 1.00 94.25 84 ARG A N 1
ATOM 626 C CA . ARG A 1 84 ? 0.101 10.239 -1.501 1.00 94.25 84 ARG A CA 1
ATOM 627 C C . ARG A 1 84 ? 0.384 11.498 -2.308 1.00 94.25 84 ARG A C 1
ATOM 629 O O . ARG A 1 84 ? 0.625 11.438 -3.507 1.00 94.25 84 ARG A O 1
ATOM 636 N N . GLU A 1 85 ? 0.451 12.622 -1.606 1.00 92.81 85 GLU A N 1
ATOM 637 C CA . GLU A 1 85 ? 1.034 13.883 -2.065 1.00 92.81 85 GLU A CA 1
ATOM 638 C C . GLU A 1 85 ? 2.309 14.134 -1.236 1.00 92.81 85 GLU A C 1
ATOM 640 O O . GLU A 1 85 ? 2.203 14.596 -0.091 1.00 92.81 85 GLU A O 1
ATOM 645 N N . PRO A 1 86 ? 3.504 13.791 -1.764 1.00 92.06 86 PRO A N 1
ATOM 646 C CA . PRO A 1 86 ? 4.752 13.812 -1.004 1.00 92.06 86 PRO A CA 1
ATOM 647 C C . PRO A 1 86 ? 5.024 15.147 -0.307 1.00 92.06 86 PRO A C 1
ATOM 649 O O . PRO A 1 86 ? 4.943 16.205 -0.929 1.00 92.06 86 PRO A O 1
ATOM 652 N N . GLY A 1 87 ? 5.358 15.096 0.984 1.00 91.31 87 GLY A N 1
ATOM 653 C CA . GLY A 1 87 ? 5.663 16.285 1.795 1.00 91.31 87 GLY A CA 1
ATOM 654 C C . GLY A 1 87 ? 4.437 17.098 2.229 1.00 91.31 87 GLY A C 1
ATOM 655 O O . GLY A 1 87 ? 4.573 18.059 2.982 1.00 91.31 87 GLY A O 1
ATOM 656 N N . ILE A 1 88 ? 3.235 16.718 1.787 1.00 94.12 88 ILE A N 1
ATOM 657 C CA . ILE A 1 88 ? 1.983 17.385 2.155 1.00 94.12 88 ILE A CA 1
ATOM 658 C C . ILE A 1 88 ? 1.143 16.432 2.999 1.00 94.12 88 ILE A C 1
ATOM 660 O O . ILE A 1 88 ? 0.975 16.629 4.210 1.00 94.12 88 ILE A O 1
ATOM 664 N N . ARG A 1 89 ? 0.601 15.387 2.366 1.00 93.75 89 ARG A N 1
ATOM 665 C CA . ARG A 1 89 ? -0.342 14.474 3.008 1.00 93.75 89 ARG A CA 1
ATOM 666 C C . ARG A 1 89 ? -0.447 13.129 2.302 1.00 93.75 89 ARG A C 1
ATOM 668 O O . ARG A 1 89 ? -0.369 13.040 1.082 1.00 93.75 89 ARG A O 1
ATOM 675 N N . SER A 1 90 ? -0.782 12.116 3.084 1.00 95.25 90 SER A N 1
ATOM 676 C CA . SER A 1 90 ? -1.108 10.775 2.617 1.00 95.25 90 SER A CA 1
ATOM 677 C C . SER A 1 90 ? -2.361 10.255 3.300 1.00 95.25 90 SER A C 1
ATOM 679 O O . SER A 1 90 ? -2.576 10.479 4.495 1.00 95.25 90 SER A O 1
ATOM 681 N N . LYS A 1 91 ? -3.193 9.541 2.543 1.00 93.31 91 LYS A N 1
ATOM 682 C CA . LYS A 1 91 ? -4.358 8.815 3.055 1.00 93.31 91 LYS A CA 1
ATOM 683 C C . LYS A 1 91 ? -4.169 7.335 2.765 1.00 93.31 91 LYS A C 1
ATOM 685 O O . LYS A 1 91 ? -3.902 6.958 1.629 1.00 93.31 91 LYS A O 1
ATOM 690 N N . VAL A 1 92 ? -4.317 6.519 3.799 1.00 94.50 92 VAL A N 1
ATOM 691 C CA . VAL A 1 92 ? -4.143 5.069 3.744 1.00 94.50 92 VAL A CA 1
ATOM 692 C C . VAL A 1 92 ? -5.422 4.427 4.253 1.00 94.50 92 VAL A C 1
ATOM 694 O O . VAL A 1 92 ? -5.834 4.668 5.388 1.00 94.50 92 VAL A O 1
ATOM 697 N N . ILE A 1 93 ? -6.058 3.629 3.406 1.00 93.56 93 ILE A N 1
ATOM 698 C CA . ILE A 1 93 ? -7.269 2.889 3.740 1.00 93.56 93 ILE A CA 1
ATOM 699 C C . ILE A 1 93 ? -6.849 1.497 4.201 1.00 93.56 93 ILE A C 1
ATOM 701 O O . ILE A 1 93 ? -6.149 0.776 3.487 1.00 93.56 93 ILE A O 1
ATOM 705 N N . VAL A 1 94 ? -7.268 1.129 5.406 1.00 93.06 94 VAL A N 1
ATOM 706 C CA . VAL A 1 94 ? -6.883 -0.117 6.070 1.00 93.06 94 VAL A CA 1
ATOM 707 C C . VAL A 1 94 ? -8.111 -0.911 6.492 1.00 93.06 94 VAL A C 1
ATOM 709 O O . VAL A 1 94 ? -9.146 -0.344 6.831 1.00 93.06 94 VAL A O 1
ATOM 712 N N . LYS A 1 95 ? -7.992 -2.237 6.469 1.00 92.31 95 LYS A N 1
ATOM 713 C CA . LYS A 1 95 ? -9.009 -3.183 6.937 1.00 92.31 95 LYS A CA 1
ATOM 714 C C . LYS A 1 95 ? -8.340 -4.244 7.797 1.00 92.31 95 LYS A C 1
ATOM 716 O O . LYS A 1 95 ? -7.224 -4.671 7.498 1.00 92.31 95 LYS A O 1
ATOM 721 N N . GLN A 1 96 ? -9.021 -4.720 8.829 1.00 91.19 96 GLN A N 1
ATOM 722 C CA . GLN A 1 96 ? -8.561 -5.887 9.573 1.00 91.19 96 GLN A CA 1
ATOM 723 C C . GLN A 1 96 ? -8.771 -7.182 8.777 1.00 91.19 96 GLN A C 1
ATOM 725 O O . GLN A 1 96 ? -9.840 -7.401 8.206 1.00 91.19 96 GLN A O 1
ATOM 730 N N . ALA A 1 97 ? -7.776 -8.070 8.778 1.00 87.94 97 ALA A N 1
ATOM 731 C CA . ALA A 1 97 ? -7.852 -9.342 8.060 1.00 87.94 97 ALA A CA 1
ATOM 732 C C . ALA A 1 97 ? -8.888 -10.308 8.667 1.00 87.94 97 ALA A C 1
ATOM 734 O O . ALA A 1 97 ? -9.581 -11.006 7.933 1.00 87.94 97 ALA A O 1
ATOM 735 N N . SER A 1 98 ? -9.024 -10.328 10.000 1.00 81.88 98 SER A N 1
ATOM 736 C CA . SER A 1 98 ? -9.924 -11.245 10.721 1.00 81.88 98 SER A CA 1
ATOM 737 C C . SER A 1 98 ? -11.350 -10.722 10.936 1.00 81.88 98 SER A C 1
ATOM 739 O O . SER A 1 98 ? -12.194 -11.466 11.426 1.00 81.88 98 SER A O 1
ATOM 741 N N . GLY A 1 99 ? -11.633 -9.454 10.612 1.00 69.81 99 GLY A N 1
ATOM 742 C CA . GLY A 1 99 ? -12.964 -8.840 10.746 1.00 69.81 99 GLY A CA 1
ATOM 743 C C . GLY A 1 99 ? -13.504 -8.668 12.177 1.00 69.81 99 GLY A C 1
ATOM 744 O O . GLY A 1 99 ? -14.641 -8.234 12.329 1.00 69.81 99 GLY A O 1
ATOM 745 N N . GLN A 1 100 ? -12.732 -9.008 13.219 1.00 65.12 100 GLN A N 1
ATOM 746 C CA . GLN A 1 100 ? -13.203 -8.984 14.614 1.00 65.12 100 GLN A CA 1
ATOM 747 C C . GLN A 1 100 ? -12.919 -7.675 15.368 1.00 65.12 100 GLN A C 1
ATOM 749 O O . GLN A 1 100 ? -13.590 -7.393 16.357 1.00 65.12 100 GLN A O 1
ATOM 754 N N . GLU A 1 101 ? -11.985 -6.850 14.894 1.00 70.25 101 GLU A N 1
ATOM 755 C CA . GLU A 1 101 ? -11.726 -5.503 15.416 1.00 70.25 101 GLU A CA 1
ATOM 756 C C . GLU A 1 101 ? -11.552 -4.513 14.247 1.00 70.25 101 GLU A C 1
ATOM 758 O O . GLU A 1 101 ? -11.519 -4.904 13.076 1.00 70.25 101 GLU A O 1
ATOM 763 N N . THR A 1 102 ? -11.507 -3.215 14.556 1.00 78.50 102 THR A N 1
ATOM 764 C CA . THR A 1 102 ? -11.254 -2.163 13.555 1.00 78.50 102 THR A CA 1
ATOM 765 C C . THR A 1 102 ? -9.752 -1.902 13.461 1.00 78.50 102 THR A C 1
ATOM 767 O O . THR A 1 102 ? -9.066 -1.840 14.483 1.00 78.50 102 THR A O 1
ATOM 770 N N . ALA A 1 103 ? -9.227 -1.725 12.249 1.00 80.75 103 ALA A N 1
ATOM 771 C CA . ALA A 1 103 ? -7.798 -1.508 12.013 1.00 80.75 103 ALA A CA 1
ATOM 772 C C . ALA A 1 103 ? -7.341 -0.080 12.370 1.00 80.75 103 ALA A C 1
ATOM 774 O O . ALA A 1 103 ? -6.216 0.138 12.833 1.00 80.75 103 ALA A O 1
ATOM 775 N N . ALA A 1 104 ? -8.211 0.913 12.180 1.00 80.50 104 ALA A N 1
ATOM 776 C CA . ALA A 1 104 ? -7.891 2.324 12.338 1.00 80.50 104 ALA A CA 1
ATOM 777 C C . ALA A 1 104 ? -7.433 2.713 13.757 1.00 80.50 104 ALA A C 1
ATOM 779 O O . ALA A 1 104 ? -6.487 3.498 13.851 1.00 80.50 104 ALA A O 1
ATOM 780 N N . PRO A 1 105 ? -8.015 2.216 14.867 1.00 78.94 105 PRO A N 1
ATOM 781 C CA . PRO A 1 105 ? -7.516 2.501 16.214 1.00 78.94 105 PRO A CA 1
ATOM 782 C C . PRO A 1 105 ? -6.096 2.001 16.470 1.00 78.94 105 PRO A C 1
ATOM 784 O O . PRO A 1 105 ? -5.358 2.657 17.202 1.00 78.94 105 PRO A O 1
ATOM 787 N N . THR A 1 106 ? -5.695 0.888 15.859 1.00 81.44 106 THR A N 1
ATOM 788 C CA . THR A 1 106 ? -4.339 0.334 15.978 1.00 81.44 106 THR A CA 1
ATOM 789 C C . THR A 1 106 ? -3.339 1.217 15.244 1.00 81.44 106 THR A C 1
ATOM 791 O O . THR A 1 106 ? -2.371 1.693 15.839 1.00 81.44 106 THR A O 1
ATOM 794 N N . CYS A 1 107 ? -3.632 1.560 13.985 1.00 79.75 107 CYS A N 1
ATOM 795 C CA . CYS A 1 107 ? -2.770 2.441 13.197 1.00 79.75 107 CYS A CA 1
ATOM 796 C C . CYS A 1 107 ? -2.700 3.862 13.777 1.00 79.75 107 CYS A C 1
ATOM 798 O O . CYS A 1 107 ? -1.632 4.479 13.809 1.00 79.75 107 CYS A O 1
ATOM 800 N N . ASN A 1 108 ? -3.828 4.387 14.266 1.00 81.56 108 ASN A N 1
ATOM 801 C CA . ASN A 1 108 ? -3.889 5.727 14.840 1.00 81.56 108 ASN A CA 1
ATOM 802 C C . ASN A 1 108 ? -3.397 5.772 16.291 1.00 81.56 108 ASN A C 1
ATOM 804 O O . ASN A 1 108 ? -2.845 6.795 16.666 1.00 81.56 108 ASN A O 1
ATOM 808 N N . GLY A 1 109 ? -3.525 4.700 17.079 1.00 69.06 109 GLY A N 1
ATOM 809 C CA . GLY A 1 109 ? -2.983 4.504 18.431 1.00 69.06 109 GLY A CA 1
ATOM 810 C C . GLY A 1 109 ? -3.373 5.546 19.499 1.00 69.06 109 GLY A C 1
ATOM 811 O O . GLY A 1 109 ? -3.508 6.740 19.244 1.00 69.06 109 GLY A O 1
ATOM 812 N N . LYS A 1 110 ? -3.425 5.150 20.781 1.00 65.38 110 LYS A N 1
ATOM 813 C CA . LYS A 1 110 ? -3.711 6.085 21.903 1.00 65.38 110 LYS A CA 1
ATOM 814 C C . LYS A 1 110 ? -2.723 7.264 21.998 1.00 65.38 110 LYS A C 1
ATOM 816 O O . LYS A 1 110 ? -3.099 8.356 22.407 1.00 65.38 110 LYS A O 1
ATOM 821 N N . LYS A 1 111 ? -1.455 7.049 21.620 1.00 68.44 111 LYS A N 1
ATOM 822 C CA . LYS A 1 111 ? -0.387 8.075 21.611 1.00 68.44 111 LYS A CA 1
ATOM 823 C C . LYS A 1 111 ? 0.070 8.482 20.205 1.00 68.44 111 LYS A C 1
ATOM 825 O O . LYS A 1 111 ? 1.022 9.259 20.085 1.00 68.44 111 LYS A O 1
ATOM 830 N N . LYS A 1 112 ? -0.575 7.960 19.153 1.00 75.12 112 LYS A N 1
ATOM 831 C CA . LYS A 1 112 ? -0.193 8.178 17.748 1.00 75.12 112 LYS A CA 1
ATOM 832 C C . LYS A 1 112 ? 1.283 7.891 17.448 1.00 75.12 112 LYS A C 1
ATOM 834 O O . LYS A 1 112 ? 1.898 8.616 16.676 1.00 75.12 112 LYS A O 1
ATOM 839 N N . HIS A 1 113 ? 1.875 6.873 18.083 1.00 85.69 113 HIS A N 1
ATOM 840 C CA . HIS A 1 113 ? 3.312 6.596 17.960 1.00 85.69 113 HIS A CA 1
ATOM 841 C C . HIS A 1 113 ? 3.716 6.302 16.507 1.00 85.69 113 HIS A C 1
ATOM 843 O O . HIS A 1 113 ? 4.591 6.976 15.973 1.00 85.69 113 HIS A O 1
ATOM 849 N N . HIS A 1 114 ? 3.019 5.370 15.852 1.00 86.94 114 HIS A N 1
ATOM 850 C CA . HIS A 1 114 ? 3.268 5.007 14.455 1.00 86.94 114 HIS A CA 1
ATOM 851 C C . HIS A 1 114 ? 3.090 6.197 13.509 1.00 86.94 114 HIS A C 1
ATOM 853 O O . HIS A 1 114 ? 3.971 6.499 12.712 1.00 86.94 114 HIS A O 1
ATOM 859 N N . VAL A 1 115 ? 1.991 6.943 13.664 1.00 89.75 115 VAL A N 1
ATOM 860 C CA . VAL A 1 115 ? 1.718 8.143 12.859 1.00 89.75 115 VAL A CA 1
ATOM 861 C C . VAL A 1 115 ? 2.815 9.196 13.037 1.00 89.75 115 VAL A C 1
ATOM 863 O O . VAL A 1 115 ? 3.268 9.776 12.058 1.00 89.75 115 VAL A O 1
ATOM 866 N N . 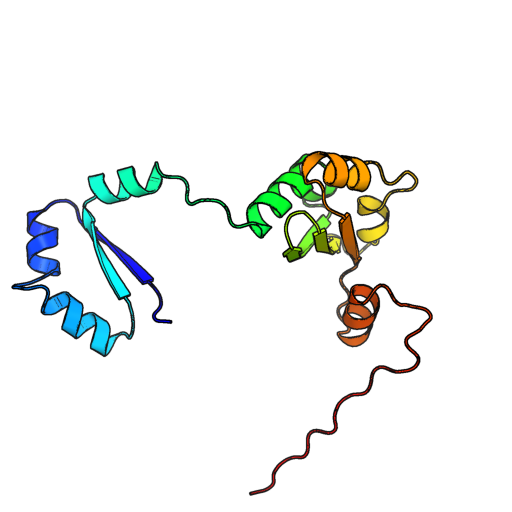LYS A 1 116 ? 3.293 9.435 14.264 1.00 90.56 116 LYS A N 1
ATOM 867 C CA . LYS A 1 116 ? 4.385 10.389 14.520 1.00 90.56 116 LYS A CA 1
ATOM 868 C C . LYS A 1 116 ? 5.708 9.947 13.899 1.00 90.56 116 LYS A C 1
ATOM 870 O O . LYS A 1 116 ? 6.428 10.798 13.388 1.00 90.56 116 LYS A O 1
ATOM 875 N N . ALA A 1 117 ? 6.024 8.653 13.950 1.00 91.38 117 ALA A N 1
ATOM 876 C CA . ALA A 1 117 ? 7.214 8.107 13.304 1.00 91.38 117 ALA A CA 1
ATOM 877 C C . ALA A 1 117 ? 7.155 8.322 11.785 1.00 91.38 117 ALA A C 1
ATOM 879 O O . ALA A 1 117 ? 8.092 8.873 11.217 1.00 91.38 117 ALA A O 1
ATOM 880 N N . LEU A 1 118 ? 6.010 8.018 11.167 1.00 92.94 118 LEU A N 1
ATOM 881 C CA . LEU A 1 118 ? 5.775 8.243 9.740 1.00 92.94 118 LEU A CA 1
ATOM 882 C C . LEU A 1 118 ? 5.840 9.726 9.357 1.00 92.94 118 LEU A C 1
ATOM 884 O O . LEU A 1 118 ? 6.476 10.062 8.367 1.00 92.94 118 LEU A O 1
ATOM 888 N N . ILE A 1 119 ? 5.250 10.628 10.153 1.00 93.19 119 ILE A N 1
ATOM 889 C CA . ILE A 1 119 ? 5.352 12.080 9.918 1.00 93.19 119 ILE A CA 1
ATOM 890 C C . ILE A 1 119 ? 6.813 12.537 9.979 1.00 93.19 119 ILE A C 1
ATOM 892 O O . ILE A 1 119 ? 7.244 13.339 9.157 1.00 93.19 119 ILE A O 1
ATOM 896 N N . LYS A 1 120 ? 7.585 12.033 10.948 1.00 92.88 120 LYS A N 1
ATOM 897 C CA . LYS A 1 120 ? 9.003 12.379 11.098 1.00 92.88 120 LYS A CA 1
ATOM 898 C C . LYS A 1 120 ? 9.848 11.861 9.931 1.00 92.88 120 LYS A C 1
ATOM 900 O O . LYS A 1 120 ? 10.764 12.553 9.506 1.00 92.88 120 LYS A O 1
ATOM 905 N N . GLU A 1 121 ? 9.563 10.654 9.457 1.00 91.44 121 GLU A N 1
ATOM 906 C CA . GLU A 1 121 ? 10.301 9.995 8.377 1.00 91.44 121 GLU A CA 1
ATOM 907 C C . GLU A 1 121 ? 9.964 10.577 7.000 1.00 91.44 121 GLU A C 1
ATOM 909 O O . GLU A 1 121 ? 10.858 10.863 6.210 1.00 91.44 121 GLU A O 1
ATOM 914 N N . LEU A 1 122 ? 8.675 10.779 6.721 1.00 91.81 122 LEU A N 1
ATOM 915 C CA . LEU A 1 122 ? 8.183 11.196 5.408 1.00 91.81 122 LEU A CA 1
ATOM 916 C C . LEU A 1 122 ? 8.033 12.717 5.277 1.00 91.81 122 LEU A C 1
ATOM 918 O O . LEU A 1 122 ? 7.878 13.215 4.165 1.00 91.81 122 LEU A O 1
ATOM 922 N N . GLY A 1 123 ? 8.048 13.454 6.392 1.00 93.19 123 GLY A N 1
ATOM 923 C CA . GLY A 1 123 ? 7.850 14.905 6.411 1.00 93.19 123 GLY A CA 1
ATOM 924 C C . GLY A 1 123 ? 6.433 15.345 6.027 1.00 93.19 123 GLY A C 1
ATOM 925 O O . GLY A 1 123 ? 6.234 16.498 5.664 1.00 93.19 123 GLY A O 1
ATOM 926 N N . GLU A 1 124 ? 5.448 14.446 6.084 1.00 94.06 124 GLU A N 1
ATOM 927 C CA . GLU A 1 124 ? 4.077 14.685 5.619 1.00 94.06 124 GLU A CA 1
ATOM 928 C C . GLU A 1 124 ? 3.039 14.148 6.611 1.00 94.06 124 GLU A C 1
ATOM 930 O O . GLU A 1 124 ? 3.325 13.272 7.427 1.00 94.06 124 GLU A O 1
ATOM 935 N N . SER A 1 125 ? 1.802 14.644 6.533 1.00 91.81 125 SER A N 1
ATOM 936 C CA . SER A 1 125 ? 0.714 14.153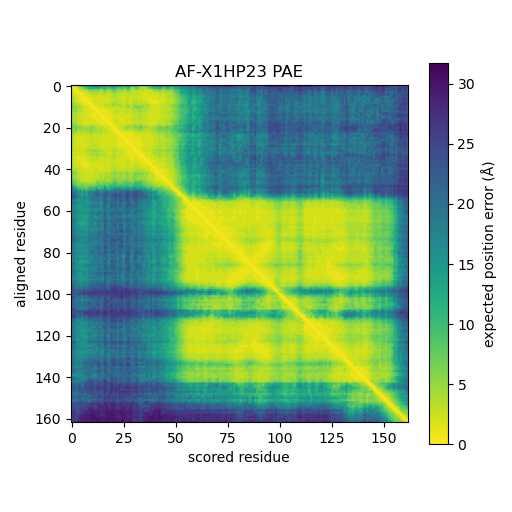 7.389 1.00 91.81 125 SER A CA 1
ATOM 937 C C . SER A 1 125 ? 0.131 12.842 6.865 1.00 91.81 125 SER A C 1
ATOM 939 O O . SER A 1 125 ? -0.446 12.820 5.782 1.00 91.81 125 SER A O 1
ATOM 941 N N . VAL A 1 126 ? 0.193 11.765 7.650 1.00 92.94 126 VAL A N 1
ATOM 942 C CA . VAL A 1 126 ? -0.378 10.460 7.271 1.00 92.94 126 VAL A CA 1
ATOM 943 C C . VAL A 1 126 ? -1.686 10.202 8.020 1.00 92.94 126 VAL A C 1
ATOM 945 O O . VAL A 1 126 ? -1.741 1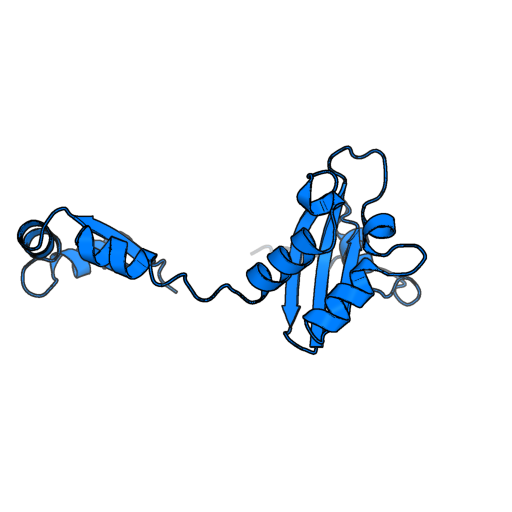0.319 9.246 1.00 92.94 126 VAL A O 1
ATOM 948 N N . TRP A 1 127 ? -2.744 9.851 7.287 1.00 91.56 127 TRP A N 1
ATOM 949 C CA . TRP A 1 127 ? -4.075 9.557 7.824 1.00 91.56 127 TRP A CA 1
ATOM 950 C C . TRP A 1 127 ? -4.477 8.111 7.531 1.00 91.56 127 TRP A C 1
ATOM 952 O O . TRP A 1 127 ? -4.546 7.721 6.367 1.00 91.56 127 TRP A O 1
ATOM 962 N N . PHE A 1 128 ? -4.788 7.344 8.577 1.00 92.06 128 PHE A N 1
ATOM 963 C CA . PHE A 1 128 ? -5.321 5.988 8.454 1.00 92.06 128 PHE A CA 1
ATOM 964 C C . PHE A 1 128 ? -6.840 5.998 8.581 1.00 92.06 128 PHE A C 1
ATOM 966 O O . PHE A 1 128 ? -7.379 6.508 9.569 1.00 92.06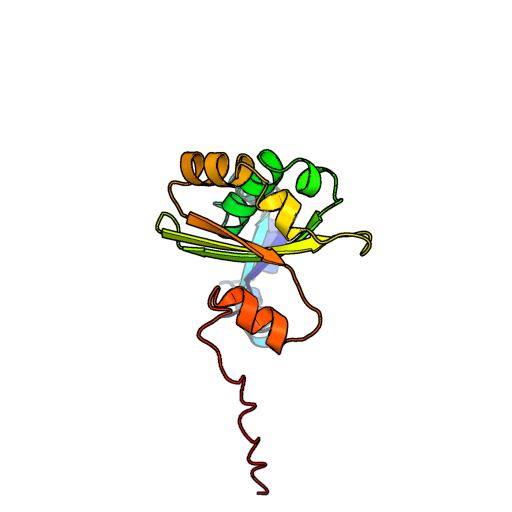 128 PHE A O 1
ATOM 973 N N . ILE A 1 129 ? -7.510 5.434 7.581 1.00 90.50 129 ILE A N 1
ATOM 974 C CA . ILE A 1 129 ? -8.965 5.414 7.430 1.00 90.50 129 ILE A CA 1
ATOM 975 C C . ILE A 1 129 ? -9.425 3.960 7.440 1.00 90.50 129 ILE A C 1
ATOM 977 O O . ILE A 1 129 ? -8.860 3.134 6.726 1.00 90.50 129 ILE A O 1
ATOM 981 N N . GLU A 1 130 ? -10.450 3.655 8.232 1.00 90.06 130 GLU A N 1
ATOM 982 C CA . GLU A 1 130 ? -11.064 2.328 8.213 1.00 90.06 130 GLU A CA 1
ATOM 983 C C . GLU A 1 130 ? -11.805 2.115 6.891 1.00 90.06 130 GLU A C 1
ATOM 985 O O . GLU A 1 130 ? -12.560 2.974 6.425 1.00 90.06 130 GLU A O 1
ATOM 990 N N . PHE A 1 131 ? -11.591 0.956 6.283 1.00 90.31 131 PHE A N 1
ATOM 991 C CA . PHE A 1 131 ? -12.380 0.518 5.150 1.00 90.31 131 PHE A CA 1
ATOM 992 C C . PHE A 1 131 ? -13.785 0.110 5.598 1.00 90.31 131 PHE A C 1
ATOM 994 O O . PHE A 1 131 ? -13.955 -0.681 6.524 1.00 90.31 131 PHE A O 1
ATOM 1001 N N . HIS A 1 132 ? -14.791 0.570 4.863 1.00 87.25 132 HIS A N 1
ATOM 1002 C CA . HIS A 1 132 ? -16.169 0.137 5.013 1.00 87.25 132 HIS A CA 1
ATOM 1003 C C . HIS A 1 132 ? -16.644 -0.442 3.681 1.00 87.25 132 HIS A C 1
ATOM 1005 O O . HIS A 1 132 ? -16.287 0.043 2.613 1.00 87.25 132 HIS A O 1
ATOM 1011 N N . GLU A 1 133 ? -17.457 -1.495 3.736 1.00 85.81 133 GLU A N 1
ATOM 1012 C CA . GLU A 1 133 ? -18.048 -2.075 2.521 1.00 85.81 133 GLU A CA 1
ATOM 1013 C C . GLU A 1 133 ? -19.074 -1.127 1.891 1.00 85.81 133 GLU A C 1
ATOM 1015 O O . GLU A 1 133 ? -19.260 -1.113 0.675 1.00 85.81 133 GLU A O 1
ATOM 1020 N N . ASP A 1 134 ? -19.703 -0.290 2.716 1.00 86.25 134 ASP A N 1
ATOM 1021 C CA . ASP A 1 134 ? -20.580 0.769 2.254 1.00 86.25 134 ASP A CA 1
ATOM 1022 C C . ASP A 1 134 ? -19.784 1.963 1.701 1.00 86.25 134 ASP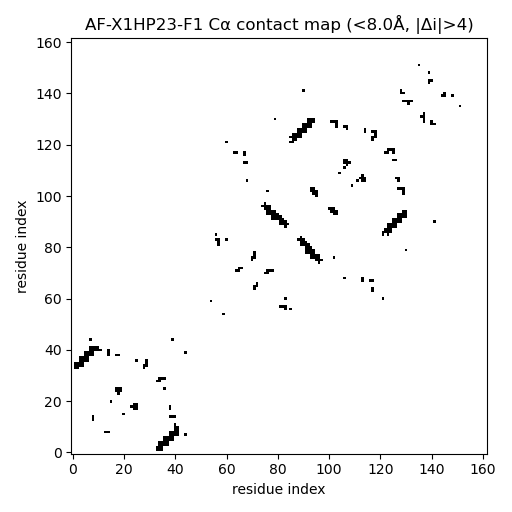 A C 1
ATOM 1024 O O . ASP A 1 134 ? -18.995 2.610 2.399 1.00 86.25 134 ASP A O 1
ATOM 1028 N N . SER A 1 135 ? -20.046 2.285 0.432 1.00 81.62 135 SER A N 1
ATOM 1029 C CA . SER A 1 135 ? -19.360 3.360 -0.289 1.00 81.62 135 SER A CA 1
ATOM 1030 C C . SER A 1 135 ? -19.563 4.746 0.331 1.00 81.62 135 SER A C 1
ATOM 1032 O O . SER A 1 135 ? -18.661 5.579 0.251 1.00 81.62 135 SER A O 1
ATOM 1034 N N . GLU A 1 136 ? -20.713 5.013 0.963 1.00 83.44 136 GLU A N 1
ATOM 1035 C CA . GLU A 1 136 ? -20.992 6.317 1.576 1.00 83.44 136 GLU A CA 1
ATOM 1036 C C . GLU A 1 136 ? -20.182 6.492 2.862 1.00 83.44 136 GLU A C 1
ATOM 1038 O O . GLU A 1 136 ? -19.522 7.516 3.047 1.00 83.44 136 GLU A O 1
ATOM 1043 N N . SER A 1 137 ? -20.158 5.462 3.706 1.00 81.94 137 SER A N 1
ATOM 1044 C CA . SER A 1 137 ? -19.381 5.422 4.946 1.00 81.94 137 SER A CA 1
ATOM 1045 C C . SER A 1 137 ? -17.885 5.584 4.681 1.00 81.94 137 SER A C 1
ATOM 1047 O O . SER A 1 137 ? -17.225 6.403 5.325 1.00 81.94 137 SER A O 1
ATOM 1049 N N . SER A 1 138 ? -17.352 4.879 3.677 1.00 79.81 138 SER A N 1
ATOM 1050 C CA . SER A 1 138 ? -15.960 5.061 3.252 1.00 79.81 138 SER A CA 1
ATOM 1051 C C . SER A 1 138 ? -15.690 6.462 2.709 1.00 79.81 138 SER A C 1
ATOM 1053 O O . SER A 1 138 ? -14.664 7.055 3.041 1.00 79.81 138 SER A O 1
ATOM 1055 N N . LEU A 1 139 ? -16.604 7.037 1.924 1.00 84.00 139 LEU A N 1
ATOM 1056 C CA . LEU A 1 139 ? -16.447 8.392 1.393 1.00 84.00 139 LEU A CA 1
ATOM 1057 C C . LEU A 1 139 ? -16.427 9.449 2.510 1.00 84.00 139 LEU A C 1
ATOM 1059 O O . LEU A 1 139 ? -15.555 10.322 2.520 1.00 84.00 139 LEU A O 1
ATOM 1063 N N . VAL A 1 140 ? -17.338 9.347 3.478 1.00 84.62 140 VAL A N 1
ATOM 1064 C CA . VAL A 1 140 ? -17.398 10.234 4.652 1.00 84.62 140 VAL A CA 1
ATOM 1065 C C . VAL A 1 140 ? -16.117 10.129 5.482 1.00 84.62 140 VAL A C 1
ATOM 1067 O O . VAL A 1 140 ? -15.509 11.156 5.801 1.00 84.62 140 VAL A O 1
ATOM 1070 N N . ALA A 1 141 ? -15.659 8.906 5.762 1.00 83.12 141 ALA A N 1
ATOM 1071 C CA . ALA A 1 141 ? -14.427 8.668 6.510 1.00 83.12 141 ALA A CA 1
ATOM 1072 C C . ALA A 1 141 ? -13.195 9.237 5.779 1.00 83.12 141 ALA A C 1
ATOM 1074 O O . ALA A 1 141 ? -12.349 9.898 6.389 1.00 83.12 141 ALA A O 1
ATOM 1075 N N . CYS A 1 142 ? -13.130 9.077 4.453 1.00 85.62 142 CYS A N 1
ATOM 1076 C CA . CYS A 1 142 ? -12.076 9.644 3.613 1.00 85.62 142 CYS A CA 1
ATOM 1077 C C . CYS A 1 142 ? -12.047 11.173 3.630 1.00 85.62 142 CYS A C 1
ATOM 1079 O O . CYS A 1 142 ? -10.963 11.759 3.576 1.00 85.62 142 CYS A O 1
ATOM 1081 N N . LEU A 1 143 ? -13.194 11.842 3.742 1.00 85.69 143 LEU A N 1
ATOM 1082 C CA . LEU A 1 143 ? -13.255 13.302 3.855 1.00 85.69 143 LEU A CA 1
ATOM 1083 C C . LEU A 1 143 ? -12.785 13.816 5.222 1.00 85.69 143 LEU A C 1
ATOM 1085 O O . LEU A 1 143 ? -12.536 15.013 5.353 1.00 85.69 143 LEU A O 1
ATOM 1089 N N . ALA A 1 144 ? -12.616 12.934 6.216 1.00 72.75 144 ALA A N 1
ATOM 1090 C CA . ALA A 1 144 ? -12.217 13.283 7.581 1.00 72.75 144 ALA A CA 1
ATOM 1091 C C . ALA A 1 144 ? -13.145 14.328 8.238 1.00 72.75 144 ALA A C 1
ATOM 1093 O O . ALA A 1 144 ? -12.732 15.063 9.135 1.00 72.75 144 ALA A O 1
ATOM 1094 N N . CYS A 1 145 ? -14.399 14.416 7.780 1.00 61.75 145 CYS A N 1
ATOM 1095 C CA . CYS A 1 145 ? -15.316 15.504 8.110 1.00 61.75 145 CYS A CA 1
ATOM 1096 C C . CYS A 1 145 ? -16.658 14.978 8.638 1.00 61.75 145 CYS A C 1
ATOM 1098 O O . CYS A 1 145 ? -17.728 15.329 8.146 1.00 61.75 145 CYS A O 1
ATOM 1100 N N . ASN A 1 146 ? -16.596 14.129 9.665 1.00 62.66 146 ASN A N 1
ATOM 1101 C CA . ASN A 1 146 ? -17.766 13.402 10.169 1.00 62.66 146 ASN A CA 1
ATOM 1102 C C . ASN A 1 146 ? -18.886 14.318 10.704 1.00 62.66 146 ASN A C 1
ATOM 1104 O O . ASN A 1 146 ? -20.047 13.935 10.649 1.00 62.66 146 ASN A O 1
ATOM 1108 N N . ASN A 1 147 ? -18.569 15.536 11.168 1.00 66.25 147 ASN A N 1
ATOM 1109 C CA . ASN A 1 147 ? -19.563 16.465 11.730 1.00 66.25 147 ASN A CA 1
ATOM 1110 C C . ASN A 1 147 ? -20.120 17.504 10.744 1.00 66.25 147 ASN A C 1
ATOM 1112 O O . ASN A 1 147 ? -21.103 18.168 11.067 1.00 66.25 147 ASN A O 1
ATOM 1116 N N . CYS A 1 148 ? -19.520 17.676 9.563 1.00 63.97 148 CYS A N 1
ATOM 1117 C CA . CYS A 1 148 ? -19.963 18.704 8.608 1.00 63.97 148 CYS A CA 1
ATOM 1118 C C . CYS A 1 148 ? -20.788 18.126 7.452 1.00 63.97 148 CYS A C 1
ATOM 1120 O O . CYS A 1 148 ? -21.376 18.880 6.675 1.00 63.97 148 CYS A O 1
ATOM 1122 N N . ILE A 1 149 ? -20.847 16.799 7.329 1.00 77.25 149 ILE A N 1
ATOM 1123 C CA . ILE A 1 149 ? -21.550 16.121 6.242 1.00 77.25 149 ILE A CA 1
ATOM 1124 C C . ILE A 1 149 ? -22.966 15.777 6.710 1.00 77.25 149 ILE A C 1
ATOM 1126 O O . ILE A 1 149 ? -23.166 14.890 7.531 1.00 77.25 149 ILE A O 1
ATOM 1130 N N . LYS A 1 150 ? -23.963 16.497 6.181 1.00 71.12 150 LYS A N 1
ATOM 1131 C CA . LYS A 1 150 ? -25.381 16.301 6.538 1.00 71.12 150 LYS A CA 1
ATOM 1132 C C . LYS A 1 150 ? -26.078 15.212 5.721 1.00 71.12 150 LYS A C 1
ATOM 1134 O O . LYS A 1 150 ? -27.052 14.634 6.191 1.00 71.12 150 LYS A O 1
ATOM 1139 N N . LYS A 1 151 ? -25.635 14.979 4.481 1.00 74.50 151 LYS A N 1
ATOM 1140 C CA . LYS A 1 151 ? -26.209 13.982 3.568 1.00 74.50 151 LYS A CA 1
ATOM 1141 C C . LYS A 1 151 ? -25.224 13.664 2.447 1.00 74.50 151 LYS A C 1
ATOM 1143 O O . LYS A 1 151 ? -24.671 14.587 1.853 1.00 74.50 151 LYS A O 1
ATOM 1148 N N . VAL A 1 152 ? -25.064 12.383 2.121 1.00 76.50 152 VAL A N 1
ATOM 1149 C CA . VAL A 1 152 ? -24.435 11.942 0.870 1.00 76.50 152 VAL A CA 1
ATOM 1150 C C . VAL A 1 152 ? -25.560 11.749 -0.146 1.00 76.50 152 VAL A C 1
ATOM 1152 O O . VAL A 1 152 ? -26.491 10.978 0.068 1.00 76.50 152 VAL A O 1
ATOM 1155 N N . GLY A 1 153 ? -25.564 12.556 -1.205 1.00 72.88 153 GLY A N 1
ATOM 1156 C CA . GLY A 1 153 ? -26.573 12.473 -2.259 1.00 72.88 153 GLY A CA 1
ATOM 1157 C C . GLY A 1 153 ? -26.095 11.571 -3.389 1.00 72.88 153 GLY A C 1
ATOM 1158 O O . GLY A 1 153 ? -24.996 11.769 -3.899 1.00 72.88 153 GLY A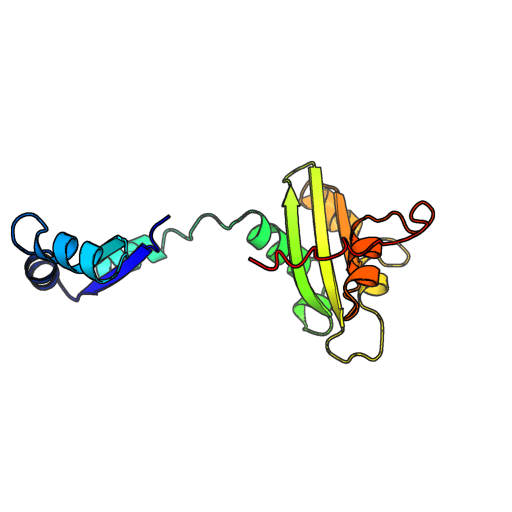 O 1
ATOM 1159 N N . LYS A 1 154 ? -26.929 10.628 -3.833 1.00 69.50 154 LYS A N 1
ATOM 1160 C CA . LYS A 1 154 ? -26.725 9.959 -5.124 1.00 69.50 154 LYS A CA 1
ATOM 1161 C C . LYS A 1 154 ? -27.223 10.898 -6.218 1.00 69.50 154 LYS A C 1
ATOM 1163 O O . LYS A 1 154 ? -28.377 11.324 -6.171 1.00 69.50 154 LYS A O 1
ATOM 1168 N N . THR A 1 155 ? -26.375 11.241 -7.186 1.00 62.31 155 THR A N 1
ATOM 1169 C CA . THR A 1 155 ? -26.824 11.946 -8.392 1.00 62.31 155 THR A CA 1
ATOM 1170 C C . THR A 1 155 ? -27.897 11.080 -9.052 1.00 62.31 155 THR A C 1
ATOM 1172 O O . THR A 1 155 ? -27.632 9.896 -9.288 1.00 62.31 155 THR A O 1
ATOM 1175 N N . PRO A 1 156 ? -29.107 11.598 -9.335 1.00 53.22 156 PRO A N 1
ATOM 1176 C CA . PRO A 1 156 ? -30.068 10.832 -10.108 1.00 53.22 156 PRO A CA 1
ATOM 1177 C C . PRO A 1 156 ? -29.407 10.501 -11.445 1.00 53.22 156 PRO A C 1
ATOM 1179 O O . PRO A 1 156 ? -28.975 11.394 -12.176 1.00 53.22 156 PRO A O 1
ATOM 1182 N N . ARG A 1 157 ? -29.272 9.205 -11.748 1.00 56.38 157 ARG A N 1
ATOM 1183 C CA . ARG A 1 157 ? -28.952 8.768 -13.105 1.00 56.38 157 ARG A CA 1
ATOM 1184 C C . ARG A 1 157 ? -30.141 9.189 -13.954 1.00 56.38 157 ARG A C 1
ATOM 1186 O O . ARG A 1 157 ? -31.153 8.496 -13.975 1.00 56.38 157 ARG A O 1
ATOM 1193 N N . PHE A 1 158 ? -30.027 10.328 -14.627 1.00 51.16 158 PHE A N 1
ATOM 1194 C CA . PHE A 1 158 ? -30.863 10.597 -15.782 1.00 51.16 158 PHE A CA 1
ATOM 1195 C C . PHE A 1 158 ? -30.498 9.527 -16.804 1.00 51.16 158 PHE A C 1
ATOM 1197 O O . PHE A 1 158 ? -29.459 9.598 -17.460 1.00 51.16 158 PHE A O 1
ATOM 1204 N N . SER A 1 159 ? -31.307 8.472 -16.866 1.00 51.56 159 SER A N 1
ATOM 1205 C CA . SER A 1 159 ? -31.324 7.598 -18.023 1.00 51.56 159 SER A CA 1
ATOM 1206 C C . SER A 1 159 ? -31.690 8.488 -19.201 1.00 51.56 159 SER A C 1
ATOM 1208 O O . SER A 1 159 ? -32.844 8.896 -19.326 1.00 51.56 159 SER A O 1
ATOM 1210 N N . LEU A 1 160 ? -30.704 8.833 -20.030 1.00 48.88 160 LEU A N 1
ATOM 1211 C CA . LEU A 1 160 ? -30.985 9.227 -21.399 1.00 48.88 160 LEU A CA 1
ATOM 1212 C C . LEU A 1 160 ? -31.683 8.022 -22.041 1.00 48.88 160 LEU A C 1
ATOM 1214 O O . LEU A 1 160 ? -31.029 7.072 -22.462 1.00 48.88 160 LEU A O 1
ATOM 1218 N N . GLN A 1 161 ? -33.015 8.026 -22.022 1.00 50.31 161 GLN A N 1
ATOM 1219 C CA . GLN A 1 161 ? -33.788 7.283 -23.002 1.00 50.31 161 GLN A CA 1
ATOM 1220 C C . GLN A 1 161 ? -33.594 8.042 -24.315 1.00 50.31 161 GLN A C 1
ATOM 1222 O O . GLN A 1 161 ? -34.150 9.125 -24.491 1.00 50.31 161 GLN A O 1
ATOM 1227 N N . ILE A 1 162 ? -32.695 7.522 -25.150 1.00 55.72 162 ILE A N 1
ATOM 1228 C CA . ILE A 1 162 ? -32.605 7.843 -26.578 1.00 55.72 162 ILE A CA 1
ATOM 1229 C C . ILE A 1 162 ? -33.415 6.776 -27.304 1.00 55.72 162 ILE A C 1
ATOM 1231 O O . ILE A 1 162 ? -33.263 5.593 -26.918 1.00 55.72 162 ILE A O 1
#

Solvent-accessible surface area (backbone atoms only — not comparable to full-atom values): 9486 Å² total; per-residue (Å²): 133,64,58,77,47,80,46,76,31,86,40,71,63,61,39,47,64,59,33,30,80,95,39,48,48,43,55,53,50,27,67,76,69,52,37,42,75,47,79,34,30,49,69,56,50,51,55,54,58,70,50,66,71,81,68,49,74,57,54,53,48,53,50,52,47,35,74,58,33,63,50,45,59,74,52,54,28,40,77,76,48,73,51,68,45,89,59,57,37,33,44,38,30,26,33,33,66,82,69,82,61,75,34,32,63,66,58,45,35,100,80,28,59,47,42,52,51,48,26,70,74,58,57,23,49,66,43,69,31,57,64,50,93,50,66,65,62,28,50,44,53,71,65,73,41,79,88,78,64,88,74,89,79,78,79,79,78,76,74,79,83,124

Organism: NCBI:txid412755

Sequence (162 aa):
KKKKVNIVVEDRESAAIAIGSKGINIKLVSQITGLDIDILTVGQAEDLKKIEPAKSPEELLKQAVIQQIPEVANGTITIVDMVREPGIRSKVIVKQASGQETAAPTCNGKKKHHVKALIKELGESVWFIEFHEDSESSLVACLACNNCIKKVGKTPRFSLQI

Nearest PDB structures (foldseek):
  5lm9-assembly1_A  TM=9.178E-01  e=2.332E-06  Escherichia coli K-12
  1k0r-assembly2_B  TM=9.005E-01  e=3.034E-06  Mycobacterium tuberculosis
  2atw-assembly1_A  TM=9.076E-01  e=8.141E-06  Mycobacterium tuberculosis
  6x7k-assembly1_AG  TM=8.593E-01  e=1.915E-05  Escherichia coli
  4mtn-assembly1_A  TM=8.950E-01  e=9.921E-05  Planctopirus limnophila DSM 3776

Secondary structure (DSSP, 8-state):
-PPEEEEEESSHHHHHHHH-GGGHHHHHHHHHH--EEEEEEHHHHHHHHHS-----HHHHHHHHHHHH-HHHHTTSEEEEEEEEETTTEEEEEEEESSSSS-SHHHHH-TT-HHHHHHHHHHSSEEEEEE--SSHHHHHHHHHT-TTT----PPPP------

Radius of gyration: 23.34 Å; Cα contacts (8 Å, |Δi|>4): 199; chains: 1; bounding box: 56×34×63 Å

Mean predicted aligned error: 12.38 Å

pLDDT: mean 84.67, std 11.74, range [48.88, 95.25]